Protein AF-A0A9W7C2K3-F1 (afdb_monomer)

Structure (mmCIF, N/CA/C/O backbone):
data_AF-A0A9W7C2K3-F1
#
_entry.id   AF-A0A9W7C2K3-F1
#
loop_
_atom_site.group_PDB
_atom_site.id
_atom_site.type_symbol
_atom_site.label_atom_id
_atom_site.label_alt_id
_atom_site.label_comp_id
_atom_site.label_asym_id
_atom_site.label_entity_id
_atom_site.label_seq_id
_atom_site.pdbx_PDB_ins_code
_atom_site.Cartn_x
_atom_site.Cartn_y
_atom_site.Cartn_z
_atom_site.occupancy
_atom_site.B_iso_or_equiv
_atom_site.auth_seq_id
_atom_site.auth_comp_id
_atom_site.auth_asym_id
_atom_site.auth_atom_id
_atom_site.pdbx_PDB_model_num
ATOM 1 N N . MET A 1 1 ? 5.466 9.213 -15.667 1.00 84.69 1 MET A N 1
ATOM 2 C CA . MET A 1 1 ? 5.615 8.220 -16.757 1.00 84.69 1 MET A CA 1
ATOM 3 C C . MET A 1 1 ? 7.044 8.006 -17.265 1.00 84.69 1 MET A C 1
ATOM 5 O O . MET A 1 1 ? 7.350 6.881 -17.617 1.00 84.69 1 MET A O 1
ATOM 9 N N . ALA A 1 2 ? 7.953 8.994 -17.275 1.00 85.50 2 ALA A N 1
ATOM 10 C CA . ALA A 1 2 ? 9.333 8.808 -17.783 1.00 85.50 2 ALA A CA 1
ATOM 11 C C . ALA A 1 2 ? 10.190 7.745 -17.045 1.00 85.50 2 ALA A C 1
ATOM 13 O O . ALA A 1 2 ? 11.237 7.316 -17.538 1.00 85.50 2 ALA A O 1
ATOM 14 N N . THR A 1 3 ? 9.762 7.344 -15.848 1.00 89.50 3 THR A N 1
ATOM 15 C CA . THR A 1 3 ? 10.410 6.353 -14.979 1.00 89.50 3 THR A CA 1
ATOM 16 C C . THR A 1 3 ? 9.816 4.950 -15.104 1.00 89.50 3 THR A C 1
ATOM 18 O O . THR A 1 3 ? 10.302 4.042 -14.438 1.00 89.50 3 THR A O 1
ATOM 21 N N . MET A 1 4 ? 8.792 4.756 -15.940 1.00 92.38 4 MET A N 1
ATOM 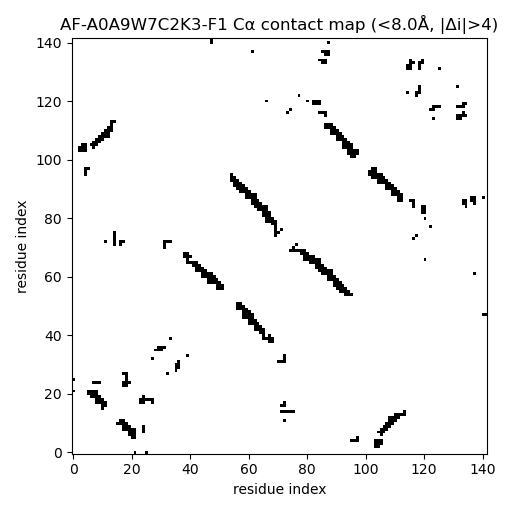22 C CA . MET A 1 4 ? 8.068 3.493 -16.093 1.00 92.38 4 MET A CA 1
ATOM 23 C C . MET A 1 4 ? 8.263 2.886 -17.485 1.00 92.38 4 MET A C 1
ATOM 25 O O . MET A 1 4 ? 8.601 3.593 -18.435 1.00 92.38 4 MET A O 1
ATOM 29 N N . VAL A 1 5 ? 8.072 1.570 -17.594 1.00 94.44 5 VAL A N 1
ATOM 30 C CA . VAL A 1 5 ? 8.033 0.854 -18.882 1.00 94.44 5 VAL A CA 1
ATOM 31 C C . VAL A 1 5 ? 6.805 1.263 -19.709 1.00 94.44 5 VAL A C 1
ATOM 33 O O . VAL A 1 5 ? 5.934 1.979 -19.222 1.00 94.44 5 VAL A O 1
ATOM 36 N N . ALA A 1 6 ? 6.721 0.799 -20.962 1.00 92.19 6 ALA A N 1
ATOM 37 C CA . ALA A 1 6 ? 5.613 1.122 -21.870 1.00 92.19 6 ALA A CA 1
ATOM 38 C C . ALA A 1 6 ? 4.241 0.625 -21.371 1.00 92.19 6 ALA A C 1
ATOM 40 O O . ALA A 1 6 ? 3.243 1.325 -21.535 1.00 92.19 6 ALA A O 1
ATOM 41 N N . HIS A 1 7 ? 4.222 -0.541 -20.721 1.00 93.75 7 HIS A N 1
ATOM 42 C CA . HIS A 1 7 ? 3.027 -1.195 -20.180 1.00 93.75 7 HIS A CA 1
ATOM 43 C C . HIS A 1 7 ? 3.169 -1.410 -18.663 1.00 93.75 7 HIS A C 1
ATOM 45 O O . HIS A 1 7 ? 3.447 -2.533 -1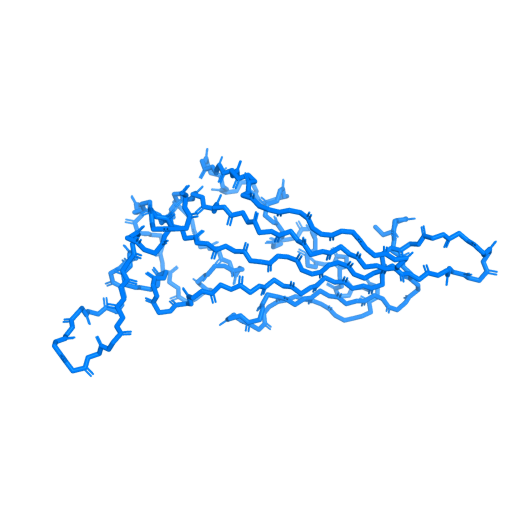8.233 1.00 93.75 7 HIS A O 1
ATOM 51 N N . PRO A 1 8 ? 3.103 -0.343 -17.843 1.00 95.88 8 PRO A N 1
ATOM 52 C CA . PRO A 1 8 ? 3.240 -0.467 -16.402 1.00 95.88 8 PRO A CA 1
ATOM 53 C C . PRO A 1 8 ? 1.901 -0.802 -15.744 1.00 95.88 8 PRO A C 1
ATOM 55 O O . PRO A 1 8 ? 0.840 -0.554 -16.313 1.00 95.88 8 PRO A O 1
ATOM 58 N N . HIS A 1 9 ? 1.933 -1.277 -14.502 1.00 96.25 9 HIS A N 1
ATOM 59 C CA . HIS A 1 9 ? 0.735 -1.307 -13.661 1.00 96.25 9 HIS A CA 1
ATOM 60 C C . HIS A 1 9 ? 1.050 -1.012 -12.199 1.00 96.25 9 HIS A C 1
ATOM 62 O O . HIS A 1 9 ? 2.135 -1.301 -11.699 1.00 96.25 9 HIS A O 1
ATOM 68 N N . VAL A 1 10 ? 0.068 -0.468 -11.493 1.00 95.88 10 VAL A N 1
ATOM 69 C CA . VAL A 1 10 ? 0.122 -0.247 -10.045 1.00 95.88 10 VAL A CA 1
ATOM 70 C C . VAL A 1 10 ? -1.112 -0.862 -9.421 1.00 95.88 10 VAL A C 1
ATOM 72 O O . VAL A 1 10 ? -2.200 -0.749 -9.979 1.00 95.88 10 VAL A O 1
ATOM 75 N N . ASN A 1 11 ? -0.948 -1.516 -8.275 1.00 96.12 11 ASN A N 1
ATOM 76 C CA . ASN A 1 11 ? -2.063 -2.075 -7.527 1.00 96.12 11 ASN A CA 1
ATOM 77 C C . ASN A 1 11 ? -1.875 -1.886 -6.021 1.00 96.12 11 ASN A C 1
ATOM 79 O O . ASN A 1 11 ? -0.946 -2.428 -5.423 1.00 96.12 11 ASN A O 1
ATOM 83 N N . HIS A 1 12 ? -2.811 -1.176 -5.409 1.00 95.81 12 HIS A N 1
ATOM 84 C CA . HIS A 1 12 ? -3.060 -1.225 -3.981 1.00 95.81 12 HIS A CA 1
ATOM 85 C C . HIS A 1 12 ? -3.976 -2.414 -3.708 1.00 95.81 12 HIS A C 1
ATOM 87 O O . HIS A 1 12 ? -5.201 -2.318 -3.799 1.00 95.81 12 HIS A O 1
ATOM 93 N N . VAL A 1 13 ? -3.369 -3.558 -3.407 1.00 97.62 13 VAL A N 1
ATOM 94 C CA . VAL A 1 13 ? -4.057 -4.852 -3.367 1.00 97.62 13 VAL A CA 1
ATOM 95 C C . VAL A 1 13 ? -5.297 -4.848 -2.467 1.00 97.62 13 VAL A C 1
ATOM 97 O O . VAL A 1 13 ? -6.323 -5.375 -2.899 1.00 97.62 13 VAL A O 1
ATOM 100 N N . PRO A 1 14 ? -5.285 -4.238 -1.265 1.00 96.88 14 PRO A N 1
ATOM 101 C CA . PRO A 1 14 ? -6.427 -4.363 -0.363 1.00 96.88 14 PRO A CA 1
ATOM 102 C C . PRO A 1 14 ? -7.665 -3.557 -0.781 1.00 96.88 14 PRO A C 1
ATOM 104 O O . PRO A 1 14 ? -8.769 -3.856 -0.328 1.00 96.88 14 PRO A O 1
ATOM 107 N N . THR A 1 15 ? -7.505 -2.558 -1.651 1.00 94.69 15 THR A N 1
ATOM 108 C CA . THR A 1 15 ? -8.600 -1.724 -2.177 1.00 94.69 15 THR A CA 1
ATOM 109 C C . THR A 1 15 ? -8.835 -1.918 -3.674 1.00 94.69 15 THR A C 1
ATOM 111 O O . THR A 1 15 ? -9.798 -1.369 -4.207 1.00 94.69 15 THR A O 1
ATOM 114 N N . MET A 1 16 ? -8.000 -2.725 -4.343 1.00 93.88 16 MET A N 1
ATOM 115 C CA . MET A 1 16 ? -8.041 -3.006 -5.784 1.00 93.88 16 MET A CA 1
ATOM 116 C C . MET A 1 16 ? -7.939 -1.753 -6.665 1.00 93.88 16 MET A C 1
ATOM 118 O O . MET A 1 16 ? -8.378 -1.763 -7.816 1.00 93.88 16 MET A O 1
ATOM 122 N N . ILE A 1 17 ? -7.373 -0.666 -6.137 1.00 91.44 17 ILE A N 1
ATOM 123 C CA . ILE A 1 17 ? -7.211 0.590 -6.869 1.00 91.44 17 ILE A CA 1
ATOM 124 C C . ILE A 1 17 ? -5.783 0.766 -7.373 1.00 91.44 17 ILE A C 1
ATOM 126 O O . ILE A 1 17 ? -4.799 0.386 -6.735 1.00 91.44 17 ILE A O 1
ATOM 130 N N . GLY A 1 18 ? -5.672 1.372 -8.544 1.00 90.62 18 GLY A N 1
ATOM 131 C CA . GLY A 1 18 ? -4.428 1.501 -9.273 1.00 90.62 18 GLY A CA 1
ATOM 132 C C . GLY A 1 18 ? -4.714 1.811 -10.734 1.00 90.62 18 GLY A C 1
ATOM 133 O O . GLY A 1 18 ? -5.714 2.455 -11.044 1.00 90.62 18 GLY A O 1
ATOM 134 N N . GLY A 1 19 ? -3.856 1.324 -11.621 1.00 93.31 19 GLY A N 1
ATOM 135 C CA . GLY A 1 19 ? -4.013 1.476 -13.064 1.00 93.31 19 GLY A CA 1
ATOM 136 C C . GLY A 1 19 ? -3.205 0.423 -13.809 1.00 93.31 19 GLY A C 1
ATOM 137 O O . GLY A 1 19 ? -2.225 -0.097 -13.270 1.00 93.31 19 GLY A O 1
ATOM 138 N N . SER A 1 20 ? -3.629 0.091 -15.024 1.00 95.06 20 SER A N 1
ATOM 139 C CA . SER A 1 20 ? -2.908 -0.804 -15.935 1.00 95.06 20 SER A CA 1
ATOM 140 C C . SER A 1 20 ? -2.681 -0.102 -17.263 1.00 95.06 20 SER A C 1
ATOM 142 O O . SER A 1 20 ? -3.573 0.565 -17.766 1.00 95.06 20 SER A O 1
ATOM 144 N N . ASP A 1 21 ? -1.493 -0.265 -17.830 1.00 93.38 21 ASP A N 1
ATOM 145 C CA . ASP A 1 21 ? -1.015 0.529 -18.957 1.00 93.38 21 ASP A CA 1
ATOM 146 C C . ASP A 1 21 ? -0.833 2.017 -18.633 1.00 93.38 21 ASP A C 1
ATOM 148 O O . ASP A 1 21 ? -1.157 2.533 -17.560 1.00 93.38 21 ASP A O 1
ATOM 152 N N . LYS A 1 22 ? -0.199 2.713 -19.575 1.00 89.69 22 LYS A N 1
ATOM 153 C CA . LYS A 1 22 ? 0.319 4.061 -19.372 1.00 89.69 22 LYS A CA 1
ATOM 154 C C . LYS A 1 22 ? -0.760 5.061 -18.952 1.00 89.69 22 LYS A C 1
ATOM 156 O O . LYS A 1 22 ? -0.528 5.809 -18.007 1.00 89.69 22 LYS A O 1
ATOM 161 N N . ASP A 1 23 ? -1.897 5.075 -19.641 1.00 91.56 23 ASP A N 1
ATOM 162 C CA . ASP A 1 23 ? -2.925 6.103 -19.454 1.00 91.56 23 ASP A CA 1
ATOM 163 C C . ASP A 1 23 ? -3.643 5.946 -18.103 1.00 91.56 23 ASP A C 1
ATOM 165 O O . ASP A 1 23 ? -3.826 6.932 -17.383 1.00 91.56 23 ASP A O 1
ATOM 169 N N . ASP A 1 24 ? -3.973 4.713 -17.705 1.00 91.81 24 ASP A N 1
ATOM 170 C CA . ASP A 1 24 ? -4.607 4.460 -16.406 1.00 91.81 24 ASP A CA 1
ATOM 171 C C . ASP A 1 24 ? -3.633 4.733 -15.262 1.00 91.81 24 ASP A C 1
ATOM 173 O O . ASP A 1 24 ? -4.014 5.335 -14.259 1.00 91.81 24 ASP A O 1
ATOM 177 N N . VAL A 1 25 ? -2.365 4.325 -15.403 1.00 91.25 25 VAL A N 1
ATOM 178 C CA . VAL A 1 25 ? -1.340 4.620 -14.397 1.00 91.25 25 VAL A CA 1
ATOM 179 C C . VAL A 1 25 ? -1.113 6.129 -14.298 1.00 91.25 25 VAL A C 1
ATOM 181 O O . VAL A 1 25 ? -1.076 6.667 -13.197 1.00 91.25 25 VAL A O 1
ATOM 184 N N . GLU A 1 26 ? -1.029 6.855 -15.409 1.00 89.56 26 GLU A N 1
ATOM 185 C CA . GLU A 1 26 ? -0.883 8.314 -15.387 1.00 89.56 26 GLU A CA 1
ATOM 186 C C . GLU A 1 26 ? -2.066 8.998 -14.685 1.00 89.56 26 GLU A C 1
ATOM 188 O O . GLU A 1 26 ? -1.863 9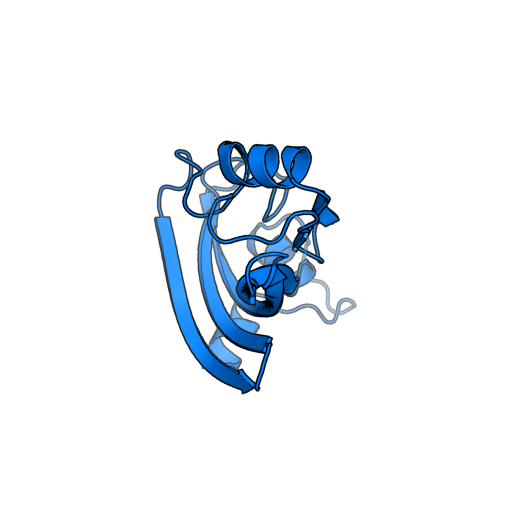.838 -13.803 1.00 89.56 26 GLU A O 1
ATOM 193 N N . SER A 1 27 ? -3.295 8.581 -15.006 1.00 87.50 27 SER A N 1
ATOM 194 C CA . SER A 1 27 ? -4.511 9.056 -14.339 1.00 87.50 27 SER A CA 1
ATOM 195 C C . SER A 1 27 ? -4.505 8.739 -12.841 1.00 87.50 27 SER A C 1
ATOM 197 O O . SER A 1 27 ? -4.837 9.596 -12.014 1.00 87.50 27 SER A O 1
ATOM 199 N N . PHE A 1 28 ? -4.067 7.534 -12.470 1.00 87.12 28 PHE A N 1
ATOM 200 C CA . PHE A 1 28 ? -3.944 7.119 -11.080 1.00 87.12 28 PHE A CA 1
ATOM 201 C C . PHE A 1 28 ? -2.953 8.003 -10.309 1.00 87.12 28 PHE A C 1
ATOM 203 O O . PHE A 1 28 ? -3.283 8.502 -9.229 1.00 87.12 28 PHE A O 1
ATOM 210 N N . TYR A 1 29 ? -1.773 8.277 -10.878 1.00 84.50 29 TYR A N 1
ATOM 211 C CA . TYR A 1 29 ? -0.770 9.141 -10.243 1.00 84.50 29 TYR A CA 1
ATOM 212 C C . TYR A 1 29 ? -1.236 10.586 -10.096 1.00 84.50 29 TYR A C 1
ATOM 214 O O . TYR A 1 29 ? -0.986 11.204 -9.063 1.00 84.50 29 TYR A O 1
ATOM 222 N N . ALA A 1 30 ? -1.942 11.118 -11.092 1.00 83.00 30 ALA A N 1
ATOM 223 C CA . ALA A 1 30 ? -2.433 12.490 -11.051 1.00 83.00 30 ALA A CA 1
ATOM 224 C C . ALA A 1 30 ? -3.508 12.712 -9.974 1.00 83.00 30 ALA A C 1
ATOM 226 O O . ALA A 1 30 ? -3.564 13.791 -9.385 1.00 83.00 30 ALA A O 1
ATOM 227 N N . ASN A 1 31 ? -4.357 11.711 -9.721 1.00 78.19 31 ASN A N 1
ATOM 228 C CA . ASN A 1 31 ? -5.594 11.912 -8.961 1.00 78.19 31 ASN A CA 1
ATOM 229 C C . ASN A 1 31 ? -5.639 11.188 -7.608 1.00 78.19 31 ASN A C 1
ATOM 231 O O . ASN A 1 31 ? -6.299 11.666 -6.685 1.00 78.19 31 ASN A O 1
ATOM 235 N N . HIS A 1 32 ? -4.953 10.052 -7.474 1.00 75.56 32 HIS A N 1
ATOM 236 C CA . HIS A 1 32 ? -5.145 9.135 -6.345 1.00 75.56 32 HIS A CA 1
ATOM 237 C C . HIS A 1 32 ? -3.855 8.800 -5.595 1.00 75.56 32 HIS A C 1
ATOM 239 O O . HIS A 1 32 ? -3.920 8.313 -4.467 1.00 75.56 32 HIS A O 1
ATOM 245 N N . PHE A 1 33 ? -2.686 9.066 -6.178 1.00 73.38 33 PHE A N 1
ATOM 246 C CA . PHE A 1 33 ? -1.416 8.687 -5.573 1.00 73.38 33 PHE A CA 1
ATOM 247 C C . PHE A 1 33 ? -1.075 9.508 -4.331 1.00 73.38 33 PHE A C 1
ATOM 249 O O . PHE A 1 33 ? -1.327 10.713 -4.242 1.00 73.38 33 PHE A O 1
ATOM 256 N N . ILE A 1 34 ? -0.468 8.827 -3.362 1.00 68.25 34 ILE A N 1
ATOM 257 C CA . ILE A 1 34 ? -0.324 9.301 -1.986 1.00 68.25 34 ILE A CA 1
ATOM 258 C C . ILE A 1 34 ? 0.468 10.612 -1.866 1.00 68.25 34 ILE A C 1
ATOM 260 O O . ILE A 1 34 ? 0.172 11.430 -1.004 1.00 68.25 34 ILE A O 1
ATOM 264 N N . TYR A 1 35 ? 1.424 10.864 -2.762 1.00 62.31 35 TYR A N 1
ATOM 265 C CA . TYR A 1 35 ? 2.235 12.090 -2.745 1.00 62.31 35 TYR A CA 1
ATOM 266 C C . TYR A 1 35 ? 1.639 13.241 -3.562 1.00 62.31 35 TYR A C 1
ATOM 268 O O . TYR A 1 35 ? 2.079 14.381 -3.428 1.00 62.31 35 TYR A O 1
ATOM 276 N N . SER A 1 36 ? 0.650 12.955 -4.408 1.00 60.94 36 SER A N 1
ATOM 277 C CA . SER A 1 36 ? 0.020 13.937 -5.296 1.00 60.94 36 SER A CA 1
ATOM 278 C C . SER A 1 36 ? -1.362 14.363 -4.813 1.00 60.94 36 SER A C 1
ATOM 280 O O . SER A 1 36 ? -1.937 15.285 -5.381 1.00 60.94 36 SER A O 1
ATOM 282 N N . ASN A 1 37 ? -1.894 13.735 -3.760 1.00 69.38 37 ASN A N 1
ATOM 283 C CA . ASN A 1 37 ? -3.218 14.046 -3.244 1.00 69.38 37 ASN A CA 1
ATOM 284 C C . ASN A 1 37 ? -3.180 15.299 -2.340 1.00 69.38 37 ASN A C 1
ATOM 286 O O . ASN A 1 37 ? -2.764 15.204 -1.181 1.00 69.38 37 ASN A O 1
ATOM 290 N N . PRO A 1 38 ? -3.674 16.466 -2.805 1.00 66.81 38 PRO A N 1
ATOM 291 C CA . PRO A 1 38 ? -3.607 17.724 -2.053 1.00 66.81 38 PRO A CA 1
ATOM 292 C C . PRO A 1 38 ? -4.474 17.715 -0.788 1.00 66.81 38 PRO A C 1
ATOM 294 O O . PRO A 1 38 ? -4.406 18.642 0.016 1.00 66.81 38 PRO A O 1
ATOM 297 N N . LYS A 1 39 ? -5.325 16.696 -0.622 1.00 75.25 39 LYS A N 1
ATOM 298 C CA . LYS A 1 39 ? -6.201 16.547 0.537 1.00 75.25 39 LYS A CA 1
ATOM 299 C C . LYS A 1 39 ? -5.500 15.881 1.724 1.00 75.25 39 LYS A C 1
ATOM 301 O O . LYS A 1 39 ? -6.038 15.918 2.825 1.00 75.25 39 LYS A O 1
ATOM 306 N N . ILE A 1 40 ? -4.331 15.265 1.520 1.00 78.00 40 ILE A N 1
ATOM 307 C CA . ILE A 1 40 ? -3.555 14.665 2.608 1.00 78.00 40 ILE A CA 1
ATOM 308 C C . ILE A 1 40 ? -2.877 15.784 3.394 1.00 78.00 40 ILE A C 1
ATOM 310 O O . ILE A 1 40 ? -1.948 16.434 2.924 1.00 78.00 40 ILE A O 1
ATOM 314 N N . THR A 1 41 ? -3.351 16.002 4.617 1.00 78.31 41 THR A N 1
ATOM 315 C CA . THR A 1 41 ? -2.822 17.031 5.522 1.00 78.31 41 THR A CA 1
ATOM 316 C C . THR A 1 41 ? -1.654 16.525 6.359 1.00 78.31 41 THR A C 1
ATOM 318 O O . THR A 1 41 ? -0.770 17.302 6.719 1.00 78.31 41 THR A O 1
ATOM 321 N N . LYS A 1 42 ? -1.648 15.227 6.687 1.00 87.19 42 LYS A N 1
ATOM 322 C CA . LYS A 1 42 ? -0.636 14.610 7.541 1.00 87.19 42 LYS A CA 1
ATOM 323 C C . LYS A 1 42 ? -0.421 13.147 7.176 1.00 87.19 42 LYS A C 1
ATOM 325 O O . LYS A 1 42 ? -1.325 12.322 7.309 1.00 87.19 42 LYS A O 1
ATOM 330 N N . ILE A 1 43 ? 0.807 12.848 6.769 1.00 90.69 43 ILE A N 1
ATOM 331 C CA . ILE A 1 43 ? 1.293 11.499 6.498 1.00 90.69 43 ILE A CA 1
ATOM 332 C C . ILE A 1 43 ? 2.730 11.350 7.001 1.00 90.69 43 ILE A C 1
ATOM 334 O O . ILE A 1 43 ? 3.514 12.299 6.971 1.00 90.69 43 ILE A O 1
ATOM 338 N N . THR A 1 44 ? 3.081 10.173 7.502 1.00 93.38 44 THR A N 1
ATOM 339 C CA . THR A 1 44 ? 4.446 9.808 7.883 1.00 93.38 44 THR A CA 1
ATOM 340 C C . THR A 1 44 ? 4.733 8.395 7.405 1.00 93.38 44 THR A C 1
ATOM 342 O O . THR A 1 44 ? 3.869 7.523 7.488 1.00 93.38 44 THR A O 1
ATOM 345 N N . LEU A 1 45 ? 5.945 8.200 6.895 1.00 94.00 45 LEU A N 1
ATOM 346 C CA . LEU A 1 45 ? 6.459 6.921 6.431 1.00 94.00 45 LEU A CA 1
ATOM 347 C C . LEU A 1 45 ? 7.702 6.607 7.249 1.00 94.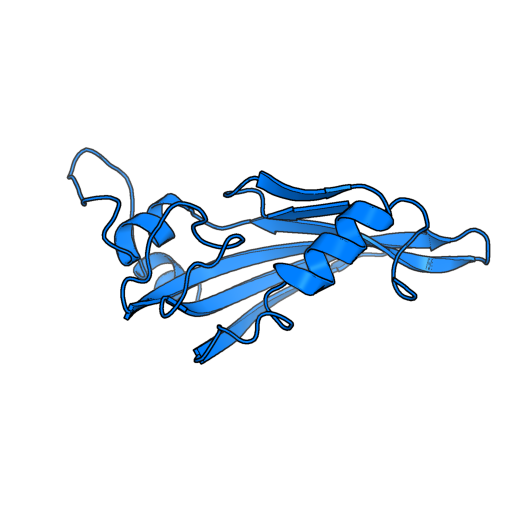00 45 LEU A C 1
ATOM 349 O O . LEU A 1 45 ? 8.624 7.421 7.316 1.00 94.00 45 LEU A O 1
ATOM 353 N N . GLU A 1 46 ? 7.706 5.449 7.886 1.00 96.56 46 GLU A N 1
ATOM 354 C CA . GLU A 1 46 ? 8.815 4.961 8.695 1.00 96.56 46 GLU A CA 1
ATOM 355 C C . GLU A 1 46 ? 9.325 3.660 8.069 1.00 96.56 46 GLU A C 1
ATOM 357 O O . GLU A 1 46 ? 8.650 2.637 8.188 1.00 96.56 46 GLU A O 1
ATOM 362 N N . PRO A 1 47 ? 10.472 3.681 7.367 1.00 97.19 47 PRO A N 1
ATOM 363 C CA . PRO A 1 47 ? 11.049 2.472 6.792 1.00 97.19 47 PRO A CA 1
ATOM 364 C C . PRO A 1 47 ? 11.447 1.485 7.892 1.00 97.19 47 PRO A C 1
ATOM 366 O O . PRO A 1 47 ? 12.123 1.866 8.848 1.00 97.19 47 PRO A O 1
ATOM 369 N N . ILE A 1 48 ? 11.059 0.221 7.735 1.00 98.19 48 ILE A N 1
ATOM 370 C CA . ILE A 1 48 ? 11.378 -0.869 8.666 1.00 98.19 48 ILE A CA 1
ATOM 371 C C . ILE A 1 48 ? 12.413 -1.803 8.052 1.00 98.19 48 ILE A C 1
ATOM 373 O O . ILE A 1 48 ? 13.461 -2.059 8.647 1.00 98.19 48 ILE A O 1
ATOM 377 N N . SER A 1 49 ? 12.149 -2.294 6.841 1.00 97.69 49 SER A N 1
ATOM 378 C CA . SER A 1 49 ? 13.059 -3.197 6.147 1.00 97.69 49 SER A CA 1
ATOM 379 C C . SER A 1 49 ? 13.077 -2.936 4.644 1.00 97.69 49 SER A C 1
ATOM 381 O O . SER A 1 49 ? 12.106 -2.476 4.050 1.00 97.69 49 SER A O 1
ATOM 383 N N . LEU A 1 50 ? 14.226 -3.200 4.021 1.00 97.88 50 LEU A N 1
ATOM 384 C CA . LEU A 1 50 ? 14.422 -3.043 2.585 1.00 97.88 50 LEU A CA 1
ATOM 385 C C . LEU A 1 50 ? 15.186 -4.245 2.047 1.00 97.88 50 LEU A C 1
ATOM 387 O O . LEU A 1 50 ? 16.296 -4.546 2.497 1.00 97.88 50 LEU A O 1
ATOM 391 N N . LYS A 1 51 ? 14.617 -4.910 1.046 1.00 98.00 51 LYS A N 1
ATOM 392 C CA . LYS A 1 51 ? 15.278 -5.968 0.293 1.00 98.00 51 LYS A CA 1
ATOM 393 C C . LYS A 1 51 ? 15.381 -5.563 -1.168 1.00 98.00 51 LYS A C 1
ATOM 395 O O . LYS A 1 51 ? 14.381 -5.278 -1.815 1.00 98.00 51 LYS A O 1
ATOM 400 N N . VAL A 1 52 ? 16.607 -5.582 -1.675 1.00 97.56 52 VAL A N 1
ATOM 401 C CA . VAL A 1 52 ? 16.920 -5.337 -3.083 1.00 97.56 52 VAL A CA 1
ATOM 402 C C . VAL A 1 52 ? 17.402 -6.646 -3.701 1.00 97.56 52 VAL A C 1
ATOM 404 O O . VAL A 1 52 ? 18.218 -7.350 -3.095 1.00 97.56 52 VAL A O 1
ATOM 407 N N . ASP A 1 53 ? 16.878 -6.957 -4.877 1.00 95.50 53 ASP A N 1
ATOM 408 C CA . ASP A 1 53 ? 17.326 -8.010 -5.787 1.00 95.50 53 ASP A CA 1
ATOM 409 C C . ASP A 1 53 ? 17.668 -7.388 -7.157 1.00 95.50 53 ASP A C 1
ATOM 411 O O . ASP A 1 53 ? 17.498 -6.183 -7.348 1.00 95.50 53 ASP A O 1
ATOM 415 N N . ASP A 1 54 ? 18.122 -8.188 -8.122 1.00 95.56 54 ASP A N 1
ATOM 416 C CA . ASP A 1 54 ? 18.600 -7.717 -9.432 1.00 95.56 54 ASP A CA 1
ATOM 417 C C . ASP A 1 54 ? 17.587 -6.835 -10.182 1.00 95.56 54 ASP A C 1
ATOM 419 O O . ASP A 1 54 ? 17.966 -5.920 -10.912 1.00 95.56 54 ASP A O 1
ATOM 423 N N . ASN A 1 55 ? 16.288 -7.107 -10.024 1.00 96.62 55 ASN A N 1
ATOM 424 C CA . ASN A 1 55 ? 15.223 -6.368 -10.703 1.00 96.62 55 ASN A CA 1
ATOM 425 C C . ASN A 1 55 ? 14.001 -6.084 -9.826 1.00 96.62 55 ASN A C 1
ATOM 427 O O . ASN A 1 55 ? 12.928 -5.781 -10.352 1.00 96.62 55 ASN A O 1
ATOM 431 N N . GLN A 1 56 ? 14.121 -6.210 -8.508 1.00 97.25 56 GLN A N 1
ATOM 432 C CA . GLN A 1 56 ? 12.988 -6.017 -7.615 1.00 97.25 56 GLN A CA 1
ATOM 433 C C . GLN A 1 56 ? 13.414 -5.407 -6.284 1.00 97.25 56 GLN A C 1
ATOM 435 O O . GLN A 1 56 ? 14.465 -5.724 -5.732 1.00 97.25 56 GLN A O 1
ATOM 440 N N . LEU A 1 57 ? 12.553 -4.539 -5.773 1.00 97.06 57 LEU A N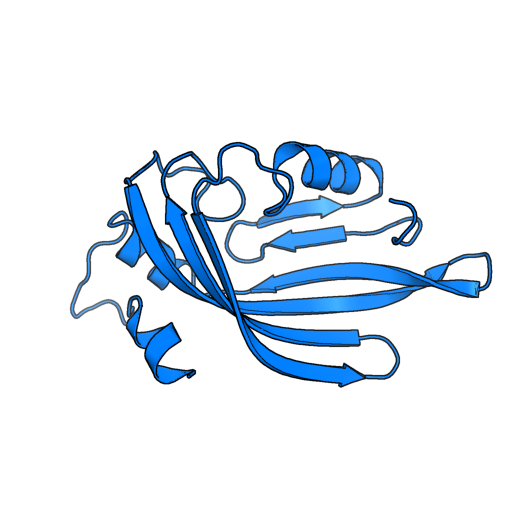 1
ATOM 441 C CA . LEU A 1 57 ? 12.608 -3.961 -4.445 1.00 97.06 57 LEU A CA 1
ATOM 442 C C . LEU A 1 57 ? 11.407 -4.470 -3.651 1.00 97.06 57 LEU A C 1
ATOM 444 O O . LEU A 1 57 ? 10.284 -4.447 -4.154 1.00 97.06 57 LEU A O 1
ATOM 448 N N . ALA A 1 58 ? 11.638 -4.894 -2.417 1.00 98.31 58 ALA A N 1
ATOM 449 C CA . ALA A 1 58 ? 10.599 -5.082 -1.419 1.00 98.31 58 ALA A CA 1
ATOM 450 C C . ALA A 1 58 ? 10.913 -4.170 -0.232 1.00 98.31 58 ALA A C 1
ATOM 452 O O . ALA A 1 58 ? 11.942 -4.345 0.422 1.00 98.31 58 ALA A O 1
ATOM 453 N N . GLU A 1 59 ? 10.054 -3.189 0.016 1.00 98.12 59 GLU A N 1
ATOM 454 C CA . GLU A 1 59 ? 10.169 -2.261 1.138 1.00 98.12 59 GLU A CA 1
ATOM 455 C C . GLU A 1 59 ? 9.019 -2.494 2.114 1.00 98.12 59 GLU A C 1
ATOM 457 O O . GLU A 1 59 ? 7.853 -2.507 1.724 1.00 98.12 59 GLU A O 1
ATOM 462 N N . GLU A 1 60 ? 9.353 -2.677 3.384 1.00 98.38 60 GLU A N 1
ATOM 463 C CA . GLU A 1 60 ? 8.416 -2.692 4.498 1.00 98.38 60 GLU A CA 1
ATOM 464 C C . GLU A 1 60 ? 8.517 -1.360 5.232 1.00 98.38 60 GLU A C 1
ATOM 466 O O . GLU A 1 60 ? 9.607 -0.920 5.609 1.00 98.38 60 GLU A O 1
ATOM 471 N N . LEU A 1 61 ? 7.374 -0.730 5.466 1.00 97.56 61 LEU A N 1
ATOM 472 C CA . LEU A 1 61 ? 7.283 0.546 6.157 1.00 97.56 61 LEU A CA 1
ATOM 473 C C . LEU A 1 61 ? 6.055 0.597 7.062 1.00 97.56 61 LEU A C 1
ATOM 475 O O . LEU A 1 61 ? 5.045 -0.054 6.803 1.00 97.56 61 LEU A O 1
ATOM 479 N N . ILE A 1 62 ? 6.109 1.422 8.103 1.00 98.12 62 ILE A N 1
ATOM 480 C CA . ILE A 1 62 ? 4.908 1.853 8.814 1.00 98.12 62 ILE A CA 1
ATOM 481 C C . ILE A 1 62 ? 4.387 3.124 8.155 1.00 98.12 62 ILE A C 1
ATOM 483 O O . ILE A 1 62 ? 5.110 4.115 8.017 1.00 98.12 62 ILE A O 1
ATOM 487 N N . LEU A 1 63 ? 3.112 3.095 7.776 1.00 96.50 63 LEU A N 1
ATOM 488 C CA . LEU A 1 63 ? 2.394 4.246 7.261 1.00 96.50 63 LEU A CA 1
ATOM 489 C C . LEU A 1 63 ? 1.476 4.803 8.347 1.00 96.50 63 LEU A C 1
ATOM 491 O O . LEU A 1 63 ? 0.632 4.091 8.891 1.00 96.50 63 LEU A O 1
ATOM 495 N N . VAL A 1 64 ? 1.637 6.089 8.650 1.00 96.69 64 VAL A N 1
ATOM 496 C CA . VAL A 1 64 ? 0.754 6.832 9.553 1.00 96.69 64 VAL A CA 1
ATOM 497 C C . VAL A 1 64 ? 0.057 7.916 8.756 1.00 96.69 64 VAL A C 1
ATOM 499 O O . VAL A 1 64 ? 0.721 8.771 8.174 1.00 96.69 64 VAL A O 1
ATOM 502 N N . VAL A 1 65 ? -1.272 7.913 8.735 1.00 95.00 65 VAL A N 1
ATOM 503 C CA . VAL A 1 65 ? -2.059 8.890 7.975 1.00 95.00 65 VAL A CA 1
ATOM 504 C C . VAL A 1 65 ? -3.301 9.316 8.742 1.00 95.00 65 VAL A C 1
ATOM 506 O O . VAL A 1 65 ? -3.991 8.500 9.356 1.00 95.00 65 VAL A O 1
ATOM 509 N N . GLU A 1 66 ? -3.590 10.614 8.705 1.00 95.25 66 GLU A N 1
ATOM 510 C CA . GLU A 1 66 ? -4.820 11.185 9.249 1.00 95.25 66 GLU A CA 1
ATOM 511 C C . GLU A 1 66 ? -5.912 11.211 8.172 1.00 95.25 66 GLU A C 1
ATOM 513 O O . GLU A 1 66 ? -5.741 11.826 7.121 1.00 95.25 66 GLU A O 1
ATOM 518 N N . HIS A 1 67 ? -7.045 10.550 8.422 1.00 94.94 67 HIS A N 1
ATOM 519 C CA . HIS A 1 67 ? -8.138 10.411 7.457 1.00 94.94 67 HIS A CA 1
ATOM 520 C C . HIS A 1 67 ? -9.046 11.654 7.427 1.00 94.94 67 HIS A C 1
ATOM 522 O O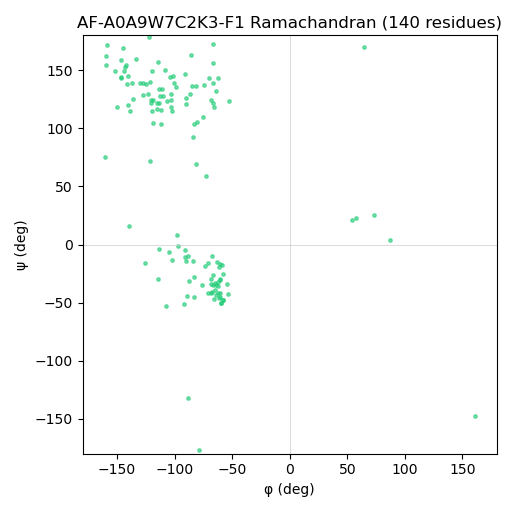 . HIS A 1 67 ? -10.193 11.630 7.887 1.00 94.94 67 HIS A O 1
ATOM 528 N N . THR A 1 68 ? -8.498 12.761 6.920 1.00 93.69 68 THR A N 1
ATOM 529 C CA . THR A 1 68 ? -9.138 14.090 6.838 1.00 93.69 68 THR A CA 1
ATOM 530 C C . THR A 1 68 ? -9.905 14.330 5.538 1.00 93.69 68 THR A C 1
ATOM 532 O O . THR A 1 68 ? -10.687 15.275 5.436 1.00 93.69 68 THR A O 1
ATOM 535 N N . ALA A 1 69 ? -9.738 13.454 4.551 1.00 90.38 69 ALA A N 1
ATOM 536 C CA . ALA A 1 69 ? -10.495 13.444 3.311 1.00 90.38 69 ALA A CA 1
ATOM 537 C C . ALA A 1 69 ? -10.719 12.003 2.836 1.00 90.38 69 ALA A C 1
ATOM 539 O O . ALA A 1 69 ? -10.111 11.075 3.359 1.00 90.38 69 ALA A O 1
ATOM 540 N N . THR A 1 70 ? -11.576 11.820 1.833 1.00 88.50 70 THR A N 1
ATOM 541 C CA . THR A 1 70 ? -11.742 10.521 1.174 1.00 88.50 70 THR A CA 1
ATOM 542 C C . THR A 1 70 ? -10.450 10.156 0.446 1.00 88.50 70 THR A C 1
ATOM 544 O O . THR A 1 70 ? -10.014 10.880 -0.459 1.00 88.50 70 THR A O 1
ATOM 547 N N . PHE A 1 71 ? -9.836 9.046 0.845 1.00 89.44 71 PHE A N 1
ATOM 548 C CA . PHE A 1 71 ? -8.624 8.522 0.225 1.00 89.44 71 PHE A CA 1
ATOM 549 C C . PHE A 1 71 ? -8.947 7.221 -0.494 1.00 89.44 71 PHE A C 1
ATOM 551 O O . PHE A 1 71 ? -9.092 6.177 0.141 1.00 89.44 71 PHE A O 1
ATOM 558 N N . ASP A 1 72 ? -9.033 7.285 -1.821 1.00 88.75 72 ASP A N 1
ATOM 559 C CA . ASP A 1 72 ? -9.457 6.134 -2.623 1.00 88.75 72 ASP A CA 1
ATOM 560 C C . ASP A 1 72 ? -8.496 4.947 -2.496 1.00 88.75 72 ASP A C 1
ATOM 562 O O . ASP A 1 72 ? -8.921 3.7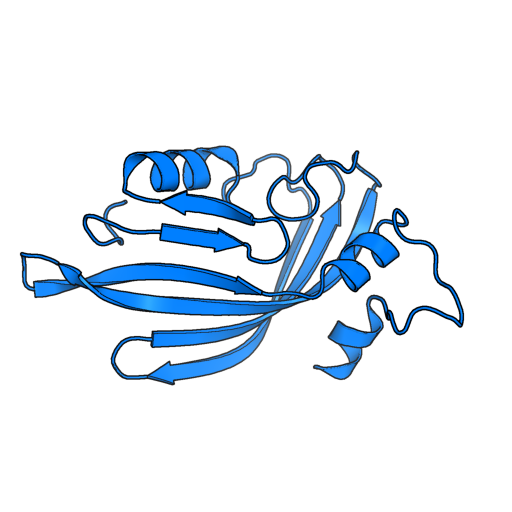97 -2.484 1.00 88.75 72 ASP A O 1
ATOM 566 N N . TRP A 1 73 ? -7.205 5.234 -2.313 1.00 90.19 73 TRP A N 1
ATOM 567 C CA . TRP A 1 73 ? -6.169 4.232 -2.073 1.00 90.19 73 TRP A CA 1
ATOM 568 C C . TRP A 1 73 ? -6.302 3.529 -0.716 1.00 90.19 73 TRP A C 1
ATOM 570 O O . TRP A 1 73 ? -6.023 2.337 -0.641 1.00 90.19 73 TRP A O 1
ATOM 580 N N . LEU A 1 74 ? -6.769 4.221 0.332 1.00 92.88 74 LEU A N 1
ATOM 581 C CA . LEU A 1 74 ? -6.843 3.689 1.700 1.00 92.88 74 LEU A CA 1
ATOM 582 C C . LEU A 1 74 ? -8.199 3.036 1.996 1.00 92.88 74 LEU A C 1
ATOM 584 O O . LEU A 1 74 ? -8.273 1.924 2.514 1.00 92.88 74 LEU A O 1
ATOM 588 N N . ALA A 1 75 ? -9.285 3.756 1.718 1.00 93.81 75 ALA A N 1
ATOM 589 C CA . ALA A 1 75 ? -10.639 3.381 2.106 1.00 93.81 75 ALA A CA 1
ATOM 590 C C . ALA A 1 75 ? -11.674 4.136 1.240 1.00 93.81 75 ALA A C 1
ATOM 592 O O . ALA A 1 75 ? -12.324 5.066 1.721 1.00 93.81 75 ALA A O 1
ATOM 593 N N . PRO A 1 76 ? -11.868 3.744 -0.035 1.00 90.88 76 PRO A N 1
ATOM 594 C CA . PRO A 1 76 ? -12.579 4.552 -1.040 1.00 90.88 76 PRO A CA 1
ATOM 595 C C . PRO A 1 76 ? -14.036 4.870 -0.688 1.00 90.88 76 PRO A C 1
ATOM 597 O O . PRO A 1 76 ? -14.563 5.914 -1.056 1.00 90.88 76 PRO A O 1
ATOM 600 N N . ASN A 1 77 ? -14.689 3.989 0.068 1.00 92.62 77 ASN A N 1
ATOM 601 C CA . ASN A 1 77 ? -16.097 4.136 0.438 1.00 92.62 77 ASN A CA 1
ATOM 602 C C . ASN A 1 77 ? -16.300 4.730 1.840 1.00 92.62 77 ASN A C 1
ATOM 604 O O . ASN A 1 77 ? -17.422 4.745 2.348 1.00 92.62 77 ASN A O 1
ATOM 608 N N . VAL A 1 78 ? -15.230 5.194 2.492 1.00 95.25 78 VAL A N 1
ATOM 609 C CA . VAL A 1 78 ? -15.275 5.693 3.868 1.00 95.25 78 VAL A CA 1
ATOM 610 C C . VAL A 1 78 ? -15.160 7.212 3.857 1.00 95.25 78 VAL A C 1
ATOM 612 O O . VAL A 1 78 ? -14.208 7.783 3.333 1.00 95.25 78 VAL A O 1
ATOM 615 N N . GLN A 1 79 ? -16.150 7.881 4.447 1.00 95.12 79 GLN A N 1
ATOM 616 C CA . GLN A 1 79 ? -16.119 9.334 4.619 1.00 95.12 79 GLN A CA 1
ATOM 617 C C . GLN A 1 79 ? -15.008 9.748 5.598 1.00 95.12 79 GLN A C 1
ATOM 619 O O . GLN A 1 79 ? -14.627 8.940 6.448 1.00 95.12 79 GLN A O 1
ATOM 624 N N . PRO A 1 80 ? -14.506 10.994 5.527 1.00 95.12 80 PRO A N 1
ATOM 625 C CA . PRO A 1 80 ? -13.448 11.468 6.414 1.00 95.12 80 PRO A CA 1
ATOM 626 C C . PRO A 1 80 ? -13.818 11.242 7.879 1.00 95.12 80 PRO A C 1
ATOM 628 O O . PRO A 1 80 ? -14.865 11.694 8.346 1.00 95.12 80 PRO A O 1
ATOM 631 N N . THR A 1 81 ? -12.967 10.524 8.606 1.00 96.56 81 THR A N 1
ATOM 632 C CA . THR A 1 81 ? -13.224 10.162 10.009 1.00 96.56 81 THR A CA 1
ATOM 633 C C . THR A 1 81 ? -12.438 11.034 10.980 1.00 96.56 81 THR A C 1
ATOM 635 O O . THR A 1 81 ? -12.718 11.004 12.177 1.00 96.56 81 THR A O 1
ATOM 638 N N . ASN A 1 82 ? -11.450 11.792 10.484 1.00 95.31 82 ASN A N 1
ATOM 639 C CA . ASN A 1 82 ? -10.457 12.534 11.269 1.00 95.31 82 ASN A CA 1
ATOM 640 C C . ASN A 1 82 ? -9.702 11.656 12.282 1.00 95.31 82 ASN A C 1
ATOM 642 O O . ASN A 1 82 ? -9.154 12.144 13.268 1.00 95.31 82 ASN A O 1
ATOM 646 N N . LYS A 1 83 ? -9.684 10.339 12.056 1.00 96.75 83 LYS A N 1
ATOM 647 C CA . LYS A 1 83 ? -8.889 9.401 12.843 1.00 96.75 83 LYS A CA 1
ATOM 648 C C . LYS A 1 83 ? -7.530 9.223 12.192 1.00 96.75 83 LYS A C 1
ATOM 650 O O . LYS A 1 83 ? -7.402 9.250 10.969 1.00 96.75 83 LYS A O 1
ATOM 655 N N . THR A 1 84 ? -6.519 9.022 13.023 1.00 97.00 84 THR A N 1
ATOM 656 C CA . THR A 1 84 ? -5.203 8.595 12.555 1.00 97.00 84 THR A CA 1
ATOM 657 C C . THR A 1 84 ? -5.187 7.079 12.458 1.00 97.00 84 THR A C 1
ATOM 659 O O . THR A 1 84 ? -5.559 6.398 13.411 1.00 97.00 84 THR A O 1
ATOM 662 N N . THR A 1 85 ? -4.758 6.578 11.307 1.00 97.75 85 THR A N 1
ATOM 663 C CA . THR A 1 85 ? -4.432 5.166 11.109 1.00 97.75 85 THR A CA 1
ATOM 664 C C . THR A 1 85 ? -2.923 4.997 11.101 1.00 97.75 85 THR A C 1
ATOM 666 O O . THR A 1 85 ? -2.202 5.876 10.632 1.00 97.75 85 THR A O 1
ATOM 669 N N . GLU A 1 86 ? -2.461 3.886 11.651 1.00 97.94 86 GLU A N 1
ATOM 670 C CA . GLU A 1 86 ? -1.066 3.487 11.752 1.00 97.94 86 GLU A CA 1
ATOM 671 C C . GLU A 1 86 ? -0.998 1.988 11.441 1.00 97.94 86 GLU A C 1
ATOM 673 O O . GLU A 1 86 ? -1.584 1.175 12.161 1.00 97.94 86 GLU A O 1
ATOM 678 N N . PHE A 1 87 ? -0.341 1.610 10.344 1.00 98.25 87 PHE A N 1
ATOM 679 C CA . PHE A 1 87 ? -0.332 0.221 9.881 1.00 98.25 87 PHE A CA 1
ATOM 680 C C . PHE A 1 87 ? 0.942 -0.130 9.095 1.00 98.25 87 PHE A C 1
ATOM 682 O O . PHE A 1 87 ? 1.513 0.747 8.440 1.00 98.25 87 PHE A O 1
ATOM 689 N N . PRO A 1 88 ? 1.402 -1.397 9.145 1.00 98.25 88 PRO A N 1
ATOM 690 C CA . PRO A 1 88 ? 2.453 -1.884 8.259 1.00 98.25 88 PRO A CA 1
ATOM 691 C C . PRO A 1 88 ? 1.977 -1.927 6.806 1.00 98.25 88 PRO A C 1
ATOM 693 O O . PRO A 1 88 ? 0.863 -2.370 6.520 1.00 98.25 88 PRO A O 1
ATOM 696 N N . LEU A 1 89 ? 2.851 -1.522 5.893 1.00 97.94 89 LEU A N 1
ATOM 697 C CA . LEU A 1 89 ? 2.673 -1.605 4.453 1.00 97.94 89 LEU A CA 1
ATOM 698 C C . LEU A 1 89 ? 3.916 -2.246 3.830 1.00 97.94 89 LEU A C 1
ATOM 700 O O . LEU A 1 89 ? 5.042 -1.924 4.202 1.00 97.94 89 LEU A O 1
ATOM 704 N N . VAL A 1 90 ? 3.705 -3.123 2.849 1.00 98.31 90 VAL A N 1
ATOM 705 C CA . VAL A 1 90 ? 4.771 -3.672 2.004 1.00 98.31 90 VAL A CA 1
ATOM 706 C C . VAL A 1 90 ? 4.583 -3.175 0.579 1.00 98.31 90 VAL A C 1
ATOM 708 O O . VAL A 1 90 ? 3.542 -3.425 -0.030 1.00 98.31 90 VAL A O 1
ATOM 711 N N . ALA A 1 91 ? 5.594 -2.500 0.041 1.00 97.75 91 ALA A N 1
ATOM 712 C CA . ALA A 1 91 ? 5.671 -2.090 -1.354 1.00 97.75 91 ALA A CA 1
ATOM 713 C C . ALA A 1 91 ? 6.632 -3.014 -2.115 1.00 97.75 91 ALA A C 1
ATOM 715 O O . ALA A 1 91 ? 7.824 -3.085 -1.816 1.00 97.75 91 ALA A O 1
ATOM 716 N N . LEU A 1 92 ? 6.115 -3.720 -3.118 1.00 98.19 92 LEU A N 1
ATOM 717 C CA . LEU A 1 92 ? 6.905 -4.495 -4.069 1.00 98.19 92 LEU A CA 1
ATOM 718 C C . LEU A 1 92 ? 7.014 -3.715 -5.374 1.00 98.19 92 LEU A C 1
ATOM 720 O O . LEU A 1 92 ? 6.014 -3.531 -6.065 1.00 98.19 92 LEU A O 1
ATOM 724 N N . VAL A 1 93 ? 8.224 -3.297 -5.731 1.00 98.00 93 VAL A N 1
ATOM 725 C CA . VAL A 1 93 ? 8.496 -2.550 -6.963 1.00 98.00 93 VAL A CA 1
ATOM 726 C C . VAL A 1 93 ? 9.375 -3.398 -7.864 1.00 98.00 93 VAL A C 1
ATOM 728 O O . VAL A 1 93 ? 10.508 -3.718 -7.511 1.00 98.00 93 VAL A O 1
ATOM 731 N N . LYS A 1 94 ? 8.870 -3.779 -9.037 1.00 97.81 94 LYS A N 1
ATOM 732 C CA . LYS A 1 94 ? 9.646 -4.529 -10.029 1.00 97.81 94 LYS A CA 1
ATOM 733 C C . LYS A 1 94 ? 10.145 -3.603 -11.122 1.00 97.81 94 LYS A C 1
ATOM 735 O O . LYS A 1 94 ? 9.379 -2.803 -11.654 1.00 97.81 94 LYS A O 1
ATOM 740 N N . PHE A 1 95 ? 11.383 -3.803 -11.544 1.00 97.50 95 PHE A N 1
ATOM 741 C CA . PHE A 1 95 ? 12.025 -3.097 -12.639 1.00 97.50 95 PHE A CA 1
ATOM 742 C C . PHE A 1 95 ? 12.188 -4.004 -13.862 1.00 97.50 95 PHE A C 1
ATOM 744 O O . PHE A 1 95 ? 12.337 -5.222 -13.746 1.00 97.50 95 PHE A O 1
ATOM 751 N N . ALA A 1 96 ? 12.171 -3.406 -15.047 1.00 96.19 96 ALA A N 1
ATOM 752 C CA . ALA A 1 96 ? 12.515 -4.062 -16.302 1.00 96.19 96 ALA A CA 1
ATOM 753 C C . ALA A 1 96 ? 13.177 -3.056 -17.247 1.00 96.19 96 ALA A C 1
ATOM 755 O O . ALA A 1 96 ? 13.016 -1.844 -17.088 1.00 96.19 96 ALA A O 1
ATOM 756 N N . THR A 1 97 ? 13.926 -3.555 -18.224 1.00 94.75 97 THR A N 1
ATOM 757 C CA . THR A 1 97 ? 14.490 -2.715 -19.281 1.00 94.75 97 THR A CA 1
ATOM 758 C C . THR A 1 97 ? 13.404 -2.306 -20.273 1.00 94.75 97 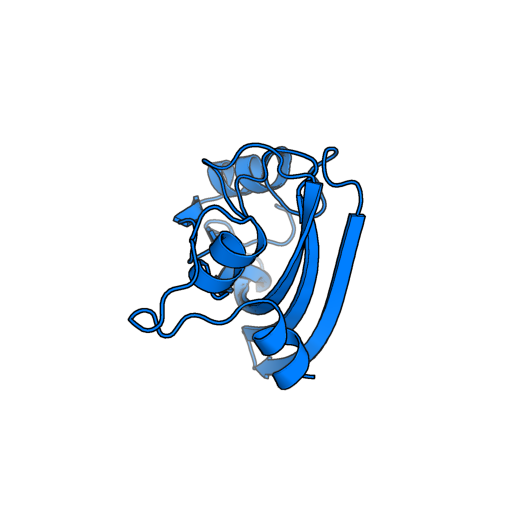THR A C 1
ATOM 760 O O . THR A 1 97 ? 12.582 -3.139 -20.659 1.00 94.75 97 THR A O 1
ATOM 763 N N . ASN A 1 98 ? 13.400 -1.046 -20.703 1.00 90.88 98 ASN A N 1
ATOM 764 C CA . ASN A 1 98 ? 12.608 -0.610 -21.855 1.00 90.88 98 ASN A CA 1
ATOM 765 C C . ASN A 1 98 ? 13.295 -0.998 -23.185 1.00 90.88 98 ASN A C 1
ATOM 767 O O . ASN A 1 98 ? 14.370 -1.603 -23.188 1.00 90.88 98 ASN A O 1
ATOM 771 N N . ASP A 1 99 ? 12.699 -0.602 -24.314 1.00 88.31 99 ASP A N 1
ATOM 772 C CA . ASP A 1 99 ? 13.240 -0.857 -25.662 1.00 88.31 99 ASP A CA 1
ATOM 773 C C . ASP A 1 99 ? 14.617 -0.204 -25.909 1.00 88.31 99 ASP A C 1
ATOM 775 O O . ASP A 1 99 ? 15.353 -0.617 -26.803 1.00 88.31 99 ASP A O 1
ATOM 779 N N . GLU A 1 100 ? 14.983 0.799 -25.107 1.00 91.19 100 GLU A N 1
ATOM 780 C CA . GLU A 1 100 ? 16.265 1.512 -25.171 1.00 91.19 100 GLU A CA 1
ATOM 781 C C . GLU A 1 100 ? 17.337 0.877 -24.262 1.00 91.19 100 GLU A C 1
ATOM 783 O O . GLU A 1 100 ? 18.499 1.277 -24.303 1.00 91.19 100 GLU A O 1
ATOM 788 N N . GLY A 1 101 ? 16.973 -0.141 -23.470 1.00 92.00 101 GLY A N 1
ATOM 789 C CA . GLY A 1 101 ? 17.863 -0.832 -22.534 1.00 92.00 101 GLY A CA 1
ATOM 790 C C . GLY A 1 101 ? 17.959 -0.196 -21.141 1.00 92.00 101 GLY A C 1
ATOM 791 O O . GLY A 1 101 ? 18.705 -0.697 -20.299 1.00 92.00 101 GLY A O 1
ATOM 792 N N . ASP A 1 102 ? 17.194 0.861 -20.865 1.00 93.94 102 ASP A N 1
ATOM 793 C CA . ASP A 1 102 ? 17.168 1.534 -19.566 1.00 93.94 102 ASP A CA 1
ATOM 794 C C . ASP A 1 102 ? 16.278 0.794 -18.568 1.00 93.94 102 ASP A C 1
ATOM 796 O O . ASP A 1 102 ? 15.136 0.445 -18.874 1.00 93.94 102 ASP A O 1
ATOM 800 N N . TRP A 1 103 ? 16.746 0.647 -17.327 1.00 95.06 103 TRP A N 1
ATOM 801 C CA . TRP A 1 103 ? 15.923 0.144 -16.227 1.00 95.06 103 TRP A CA 1
ATOM 802 C C . TRP A 1 103 ? 14.825 1.143 -15.849 1.00 95.06 103 TRP A C 1
ATOM 804 O O . TRP A 1 103 ? 15.090 2.300 -15.513 1.00 95.06 103 TRP A O 1
ATOM 814 N N . LYS A 1 104 ? 13.579 0.673 -15.871 1.00 96.00 104 LYS A N 1
ATOM 815 C CA . LYS A 1 104 ? 12.371 1.429 -15.527 1.00 96.00 104 LYS A CA 1
ATOM 816 C C . LYS A 1 104 ? 11.478 0.607 -14.606 1.00 96.00 104 LYS A C 1
ATOM 818 O O . LYS A 1 104 ? 11.571 -0.619 -14.569 1.00 96.00 104 LYS A O 1
ATOM 823 N N . VAL A 1 105 ? 10.583 1.273 -13.882 1.00 96.38 105 VAL A N 1
ATOM 824 C CA . VAL A 1 105 ? 9.554 0.611 -13.073 1.00 96.38 105 VAL A CA 1
ATOM 825 C C . VAL A 1 105 ? 8.573 -0.100 -14.005 1.00 96.38 105 VAL A C 1
ATOM 827 O O . VAL A 1 105 ? 7.967 0.512 -14.883 1.00 96.38 105 VAL A O 1
ATOM 830 N N . SER A 1 106 ? 8.442 -1.408 -13.817 1.00 96.62 106 SER A N 1
ATOM 831 C CA . SER A 1 106 ? 7.454 -2.239 -14.502 1.00 96.62 106 SER A CA 1
ATOM 832 C C . SER A 1 106 ? 6.147 -2.300 -13.730 1.00 96.62 106 SER A C 1
ATOM 834 O O . SER A 1 106 ? 5.086 -2.151 -14.326 1.00 96.62 106 SER A O 1
ATOM 836 N N . HIS A 1 107 ? 6.211 -2.477 -12.410 1.00 96.56 107 HIS A N 1
ATOM 837 C CA . HIS A 1 107 ? 5.017 -2.443 -11.588 1.00 96.56 107 HIS A CA 1
ATOM 838 C C . HIS A 1 107 ? 5.280 -2.180 -10.120 1.00 96.56 107 HIS A C 1
ATOM 840 O O . HIS A 1 107 ? 6.382 -2.414 -9.620 1.00 96.56 107 HIS A O 1
ATOM 846 N N . GLU A 1 108 ? 4.207 -1.779 -9.445 1.00 96.94 108 GLU A N 1
ATOM 847 C CA . GLU A 1 108 ? 4.142 -1.594 -8.003 1.00 96.94 108 GLU A CA 1
ATOM 848 C C . GLU A 1 108 ? 2.954 -2.378 -7.434 1.00 96.94 108 GLU A C 1
ATOM 850 O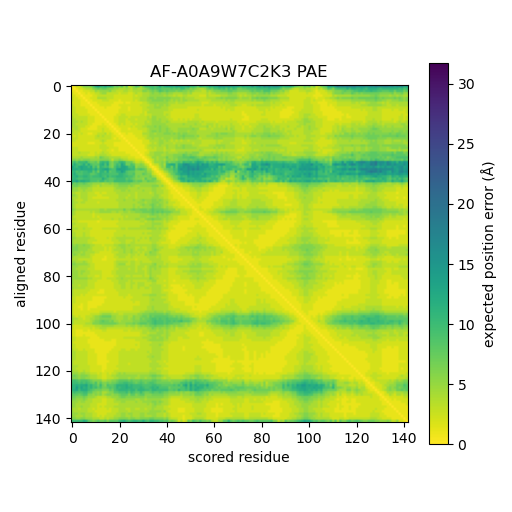 O . GLU A 1 108 ? 1.821 -2.251 -7.907 1.00 96.94 108 GLU A O 1
ATOM 855 N N . HIS A 1 109 ? 3.200 -3.190 -6.409 1.00 97.81 109 HIS A N 1
ATOM 856 C CA . HIS A 1 109 ? 2.155 -3.832 -5.614 1.00 97.81 109 HIS A CA 1
ATOM 857 C C . HIS A 1 109 ? 2.295 -3.410 -4.161 1.00 97.81 109 HIS A C 1
ATOM 859 O O . HIS A 1 109 ? 3.336 -3.641 -3.549 1.00 97.81 109 HIS A O 1
ATOM 865 N N . LEU A 1 110 ? 1.241 -2.819 -3.610 1.00 97.62 110 LEU A N 1
ATOM 866 C CA . LEU A 1 110 ? 1.200 -2.373 -2.227 1.00 97.62 110 LEU A CA 1
ATOM 867 C C . LEU A 1 110 ? 0.235 -3.255 -1.440 1.00 97.62 110 LEU A C 1
ATOM 869 O O . LEU A 1 110 ? -0.920 -3.429 -1.834 1.00 97.62 110 LEU A O 1
ATOM 873 N N . TYR A 1 111 ? 0.718 -3.797 -0.328 1.00 98.31 111 TYR A N 1
ATOM 874 C CA . TYR A 1 111 ? -0.016 -4.691 0.561 1.00 98.31 111 TYR A CA 1
ATOM 875 C C . TYR A 1 111 ? -0.083 -4.098 1.962 1.00 98.31 111 TYR A C 1
ATOM 877 O O . TYR A 1 111 ? 0.905 -3.568 2.460 1.00 98.31 111 TYR A O 1
ATOM 885 N N . TRP A 1 112 ? -1.233 -4.237 2.609 1.00 98.31 112 TRP A N 1
ATOM 886 C CA . TRP A 1 112 ? -1.425 -3.973 4.032 1.00 98.31 112 TRP A CA 1
ATOM 887 C C . TRP A 1 112 ? -2.663 -4.726 4.527 1.00 98.31 112 TRP A C 1
ATOM 889 O O . TRP A 1 112 ? -3.425 -5.289 3.735 1.00 98.31 112 TRP A O 1
ATOM 899 N N . ASP A 1 113 ? -2.879 -4.724 5.839 1.00 97.88 113 ASP A N 1
ATOM 900 C CA . ASP A 1 113 ? -4.086 -5.278 6.445 1.00 97.88 113 ASP A CA 1
ATOM 901 C C . ASP A 1 113 ? -5.238 -4.259 6.405 1.00 97.88 113 ASP A C 1
ATOM 903 O O . ASP A 1 113 ? -5.299 -3.307 7.191 1.00 97.88 113 ASP A O 1
ATOM 907 N N . GLN A 1 114 ? -6.185 -4.468 5.489 1.00 97.75 114 GLN A N 1
ATOM 908 C CA . GLN A 1 114 ? -7.354 -3.598 5.367 1.00 97.75 114 GLN A CA 1
ATOM 909 C C . GLN A 1 114 ? -8.314 -3.708 6.551 1.00 97.75 114 GLN A C 1
ATOM 911 O O . GLN A 1 114 ? -8.989 -2.730 6.870 1.00 97.75 114 GLN A O 1
ATOM 916 N N . ALA A 1 115 ? -8.395 -4.860 7.216 1.00 97.19 115 ALA A N 1
ATOM 917 C CA . ALA A 1 115 ? -9.258 -5.014 8.380 1.00 97.19 115 ALA A CA 1
ATOM 918 C C . ALA A 1 115 ? -8.737 -4.159 9.542 1.00 97.19 115 ALA A C 1
ATOM 920 O O . ALA A 1 115 ? -9.526 -3.450 10.171 1.00 97.19 115 ALA A O 1
ATOM 921 N N . SER A 1 116 ? -7.415 -4.129 9.748 1.00 97.81 116 SER A N 1
ATOM 922 C CA . SER A 1 116 ? -6.769 -3.220 10.706 1.00 97.81 116 SER A CA 1
ATOM 923 C C . SER A 1 116 ? -7.077 -1.753 10.392 1.00 97.81 116 SER A C 1
ATOM 925 O O . SER A 1 116 ? -7.518 -1.008 11.271 1.00 97.81 116 SER A O 1
ATOM 927 N N . VAL A 1 117 ? -6.934 -1.334 9.129 1.00 98.00 117 VAL A N 1
ATOM 928 C CA . VAL A 1 117 ? -7.256 0.039 8.698 1.00 98.00 117 VAL A CA 1
ATOM 929 C C . VAL A 1 117 ? -8.725 0.376 8.971 1.00 98.00 117 VAL A C 1
ATOM 931 O O . VAL A 1 117 ? -9.023 1.390 9.605 1.00 98.00 117 VAL A O 1
ATOM 934 N N . LEU A 1 118 ? -9.661 -0.475 8.546 1.00 97.69 118 LEU A N 1
ATOM 935 C CA . LEU A 1 118 ? -11.097 -0.247 8.731 1.00 97.69 118 LEU A CA 1
ATOM 936 C C . LEU A 1 118 ? -11.507 -0.244 10.211 1.00 97.69 118 LEU A C 1
ATOM 938 O O . LEU A 1 118 ? -12.402 0.519 10.586 1.00 97.69 118 LEU A O 1
ATOM 942 N N . LEU A 1 119 ? -10.847 -1.043 11.054 1.00 97.75 119 LEU A N 1
ATOM 943 C CA . LEU A 1 119 ? -11.037 -1.032 12.505 1.00 97.75 119 LEU A CA 1
ATOM 944 C C . LEU A 1 119 ? -10.576 0.297 13.112 1.00 97.75 119 LEU A C 1
ATOM 946 O O . LEU A 1 119 ? -11.319 0.929 13.862 1.00 97.75 119 LEU A O 1
ATOM 950 N N . GLN A 1 120 ? -9.391 0.778 12.733 1.00 98.06 120 GLN A N 1
ATOM 951 C CA . GLN A 1 120 ? -8.860 2.063 13.200 1.00 98.06 120 GLN A CA 1
ATOM 952 C C . GLN A 1 120 ? -9.722 3.250 12.739 1.00 98.06 120 GLN A C 1
ATOM 954 O O . GLN A 1 120 ? -9.944 4.198 13.496 1.00 98.06 120 GLN A O 1
ATOM 959 N N . LEU A 1 121 ? -10.299 3.179 11.536 1.00 97.69 121 LEU A N 1
ATOM 960 C CA . LEU A 1 121 ? -11.279 4.156 11.052 1.00 97.69 121 LEU A CA 1
ATOM 961 C C . LEU A 1 121 ? -12.634 4.047 11.782 1.00 97.69 121 LEU A C 1
ATOM 963 O O . LEU A 1 121 ? -13.409 5.006 11.804 1.00 97.69 121 LEU A O 1
ATOM 967 N N . GLY A 1 122 ? -12.899 2.943 12.483 1.00 96.25 122 GLY A N 1
ATOM 968 C CA . GLY A 1 122 ? -14.161 2.642 13.169 1.00 96.25 122 GLY A CA 1
ATOM 969 C C . GLY A 1 122 ? -15.303 2.277 12.228 1.00 96.25 122 GLY A C 1
ATOM 970 O O . GLY A 1 122 ? -16.460 2.506 12.567 1.00 96.25 122 GLY A O 1
ATOM 971 N N . VAL A 1 123 ? -14.971 1.764 11.044 1.00 95.69 123 VAL A N 1
ATOM 972 C CA . VAL A 1 123 ? -15.925 1.156 10.108 1.00 95.69 123 VAL A CA 1
ATOM 973 C C . VAL A 1 123 ? -16.162 -0.297 10.498 1.00 95.69 123 VAL A C 1
ATOM 975 O O . VAL A 1 123 ? -17.302 -0.750 10.556 1.00 95.69 123 VAL A O 1
ATOM 978 N N . LEU A 1 124 ? -15.078 -1.014 10.802 1.00 95.44 124 LEU A N 1
ATOM 979 C CA . LEU A 1 124 ? -15.146 -2.329 11.419 1.00 95.44 124 LEU A CA 1
ATOM 980 C C . LEU A 1 124 ? -15.255 -2.153 12.938 1.00 95.44 124 LEU A C 1
ATOM 982 O O . LEU A 1 124 ? -14.561 -1.321 13.521 1.00 95.44 124 LEU A O 1
ATOM 986 N N . THR A 1 125 ? -16.135 -2.925 13.576 1.00 92.69 125 THR A N 1
ATOM 987 C CA . THR A 1 125 ? -16.229 -2.991 15.041 1.00 92.69 125 THR A CA 1
ATOM 988 C C . THR A 1 125 ? -15.486 -4.226 15.516 1.00 92.69 125 THR A C 1
ATOM 990 O O . THR A 1 125 ? -15.635 -5.298 14.930 1.00 92.69 125 THR A O 1
ATOM 993 N N . TRP A 1 126 ? -14.686 -4.070 16.567 1.00 90.75 126 TRP A N 1
ATOM 994 C CA . TRP A 1 126 ? -13.996 -5.194 17.182 1.00 90.75 126 TRP A CA 1
ATOM 995 C C . TRP A 1 126 ? -14.996 -6.214 17.746 1.00 90.75 126 TRP A C 1
ATOM 997 O O . TRP A 1 126 ? -16.047 -5.843 18.273 1.00 90.75 126 TRP A O 1
ATOM 1007 N N . SER A 1 127 ? -14.649 -7.492 17.638 1.00 89.94 127 SER A N 1
ATOM 1008 C CA . SER A 1 127 ? -15.411 -8.625 18.154 1.00 89.94 127 SER A CA 1
ATOM 1009 C C . SER A 1 127 ? -14.431 -9.712 18.585 1.00 89.94 127 SER A C 1
ATOM 1011 O O . SER A 1 127 ? -13.447 -9.932 17.884 1.00 89.94 127 SER A O 1
ATOM 1013 N N . ASP A 1 128 ? -14.738 -10.433 19.667 1.00 86.25 128 ASP A N 1
ATOM 1014 C CA . ASP A 1 128 ? -14.006 -11.644 20.077 1.00 86.25 128 ASP A CA 1
ATOM 1015 C C . ASP A 1 128 ? -14.013 -12.742 18.992 1.00 86.25 128 ASP A C 1
ATOM 1017 O O . ASP A 1 128 ? -13.213 -13.671 19.034 1.00 86.25 128 ASP A O 1
ATOM 1021 N N . GLU A 1 129 ? -14.922 -12.650 18.018 1.00 90.81 129 GLU A N 1
ATOM 1022 C CA . GLU A 1 129 ? -15.040 -13.593 16.901 1.00 90.81 129 GLU A CA 1
ATOM 1023 C C . GLU A 1 129 ? -14.170 -13.215 15.691 1.00 90.81 129 GLU A C 1
ATOM 1025 O O . GLU A 1 129 ? -14.066 -13.993 14.742 1.00 90.81 129 GLU A O 1
ATOM 1030 N N . LEU A 1 130 ? -13.583 -12.013 15.684 1.00 88.94 130 LEU A N 1
ATOM 1031 C CA . LEU A 1 130 ? -12.755 -11.518 14.589 1.00 88.94 130 LEU A CA 1
ATOM 1032 C C . LEU A 1 130 ? -11.301 -11.419 15.052 1.00 88.94 130 LEU A C 1
ATOM 1034 O O . LEU A 1 130 ? -10.971 -10.575 15.883 1.00 88.94 130 LEU A O 1
ATOM 1038 N N . ASP A 1 131 ? -10.421 -12.216 14.442 1.00 90.31 131 ASP A N 1
ATOM 1039 C CA . ASP A 1 131 ? -8.963 -12.150 14.629 1.00 90.31 131 ASP A CA 1
ATOM 1040 C C . ASP A 1 131 ? -8.370 -10.902 13.941 1.00 90.31 131 ASP A C 1
ATOM 1042 O O . ASP A 1 131 ? -7.542 -10.987 13.034 1.00 90.31 131 ASP A O 1
ATOM 1046 N N . VAL A 1 132 ? -8.841 -9.718 14.341 1.00 94.06 132 VAL A N 1
ATOM 1047 C CA . VAL A 1 132 ? -8.444 -8.423 13.786 1.00 94.06 132 VAL A CA 1
ATOM 1048 C C . VAL A 1 132 ? -7.903 -7.533 14.894 1.00 94.06 132 VAL A C 1
ATOM 1050 O O . VAL A 1 132 ? -8.536 -7.302 15.924 1.00 94.06 132 VAL A O 1
ATOM 1053 N N . THR A 1 133 ? -6.731 -6.982 14.625 1.00 95.81 133 THR A N 1
ATOM 1054 C CA . THR A 1 133 ? -5.998 -6.065 15.496 1.00 95.81 133 THR A CA 1
ATOM 1055 C C . THR A 1 133 ? -5.803 -4.727 14.788 1.00 95.81 133 THR A C 1
ATOM 1057 O O . THR A 1 133 ? -5.689 -4.693 13.567 1.00 95.81 133 THR A O 1
ATOM 1060 N N . GLY A 1 134 ? -5.756 -3.626 15.533 1.00 96.69 134 GLY A N 1
ATOM 1061 C CA . GLY A 1 134 ? -5.531 -2.279 15.012 1.00 96.69 134 GLY A CA 1
ATOM 1062 C C . GLY A 1 134 ? -4.048 -1.899 14.911 1.00 96.69 134 GLY A C 1
ATOM 1063 O O . GLY A 1 134 ? -3.210 -2.649 14.403 1.00 96.69 134 GLY A O 1
ATOM 1064 N N . ALA A 1 135 ? -3.720 -0.704 15.411 1.00 97.56 135 ALA A N 1
ATOM 1065 C CA . ALA A 1 135 ? -2.383 -0.104 15.333 1.00 97.56 135 ALA A CA 1
ATOM 1066 C C . ALA A 1 135 ? -1.290 -0.896 16.078 1.00 97.56 135 ALA A C 1
ATOM 1068 O O . ALA A 1 135 ? -0.095 -0.675 15.881 1.00 97.56 135 ALA A O 1
ATOM 1069 N N . GLU A 1 136 ? -1.667 -1.834 16.944 1.00 97.44 136 GLU A N 1
ATOM 1070 C CA . GLU A 1 136 ? -0.749 -2.770 17.583 1.00 97.44 136 GLU A CA 1
ATOM 1071 C C . GLU A 1 136 ? 0.050 -3.609 16.576 1.00 97.44 136 GLU A C 1
ATOM 1073 O O . GLU A 1 136 ? 1.181 -3.973 16.893 1.00 97.44 136 GLU A O 1
ATOM 1078 N N . GLN A 1 137 ? -0.458 -3.833 15.355 1.00 97.62 137 GLN A N 1
ATOM 1079 C CA . GLN A 1 137 ? 0.310 -4.480 14.285 1.00 97.62 137 GLN A CA 1
ATOM 1080 C C . GLN A 1 137 ? 1.576 -3.685 13.948 1.00 97.62 137 GLN A C 1
ATOM 1082 O O . GLN A 1 137 ? 2.677 -4.227 13.988 1.00 97.62 137 GLN A O 1
ATOM 1087 N N . ALA A 1 138 ? 1.441 -2.378 13.709 1.00 97.94 138 ALA A N 1
ATOM 1088 C CA . ALA A 1 138 ? 2.573 -1.498 13.426 1.00 97.94 138 ALA A CA 1
ATOM 1089 C C . ALA A 1 138 ? 3.562 -1.429 14.593 1.00 97.94 138 ALA A C 1
ATOM 1091 O O . ALA A 1 138 ? 4.773 -1.488 14.404 1.00 97.94 138 ALA A O 1
ATOM 1092 N N . ARG A 1 139 ? 3.050 -1.354 15.826 1.00 97.12 139 ARG A N 1
ATOM 1093 C CA . ARG A 1 139 ? 3.885 -1.307 17.037 1.00 97.12 139 ARG A CA 1
ATOM 1094 C C . ARG A 1 139 ? 4.649 -2.601 17.287 1.00 97.12 139 ARG A C 1
ATOM 1096 O O . ARG A 1 139 ? 5.665 -2.556 17.965 1.00 97.12 139 ARG A O 1
ATOM 1103 N N . LYS A 1 140 ? 4.135 -3.735 16.806 1.00 97.69 140 LYS A N 1
ATOM 1104 C CA . LYS A 1 140 ? 4.773 -5.044 16.955 1.00 97.69 140 LYS A CA 1
ATOM 1105 C C . LYS A 1 140 ? 5.849 -5.306 15.898 1.00 97.69 140 LYS A C 1
ATOM 1107 O O . LYS A 1 140 ? 6.744 -6.101 16.171 1.00 97.69 140 LYS A O 1
ATOM 1112 N N . VAL A 1 141 ? 5.713 -4.692 14.720 1.00 96.62 141 VAL A N 1
ATOM 1113 C CA . VAL A 1 141 ? 6.673 -4.774 13.606 1.00 96.62 141 VAL A CA 1
ATOM 1114 C C . VAL A 1 141 ? 7.920 -3.917 13.857 1.00 96.62 141 VAL A C 1
ATOM 1116 O O . VAL A 1 141 ? 9.007 -4.332 13.467 1.00 96.62 141 VAL A O 1
ATOM 1119 N N . ARG A 1 142 ? 7.771 -2.762 14.521 1.00 92.38 142 ARG A N 1
ATOM 1120 C CA . ARG A 1 142 ? 8.901 -1.955 15.022 1.00 92.38 142 ARG A CA 1
ATOM 1121 C C . ARG A 1 142 ? 9.771 -2.719 16.019 1.00 92.38 142 ARG A C 1
ATOM 1123 O O . ARG A 1 142 ? 11.004 -2.518 15.967 1.00 92.38 142 ARG A O 1
#

Solvent-accessible surface area (backbone atoms only — not comparable to full-atom values): 7804 Å² total; per-residue (Å²): 113,95,62,40,33,81,71,20,35,37,35,32,59,72,59,72,38,56,20,62,33,53,69,40,33,51,52,30,48,66,68,54,29,84,92,55,34,88,65,66,84,48,75,48,79,44,84,74,47,79,47,79,58,100,47,36,36,42,36,35,27,37,42,35,39,46,31,68,41,70,39,56,62,80,42,62,90,44,73,55,63,69,35,65,38,44,37,49,34,39,42,38,39,34,45,40,64,38,100,87,66,50,80,17,40,33,34,40,42,35,44,53,62,54,64,24,50,35,36,48,61,62,77,41,77,89,47,99,88,47,102,69,59,44,49,63,57,29,67,69,73,107

Nearest PDB structures (foldseek):
  3kkg-assembly1_A-2  TM=7.867E-01  e=7.886E-05  Jannaschia sp. CCS1
  8r2e-assembly1_A  TM=7.352E-01  e=9.439E-05  Streptomyces nogalater
  8kaa-assembly1_A  TM=6.673E-01  e=1.200E-04  Streptomyces chartreusis
  8xgm-assembly1_D  TM=3.835E-01  e=5.612E-01  Homo sapiens

pLDDT: mean 92.78, std 7.27, range [60.94, 98.38]

Mean predicted aligned error: 3.87 Å

InterPro domains:
  IPR009959 Polyketide cyclase SnoaL-like [PTHR38436] (1-138)
  IPR032710 NTF2-like domain superfamily [SSF54427] (6-126)

Secondary structure (DSSP, 8-state):
-TTEEEEEEEEETTTTEEEEHHHHHHHHHHHT-TTT-TT---EEEEEEEEEE-SSEEEEEEEEEEE--S--TTT-TT-----PEEEEEEEEEEEEEE-TTS-EEEEEEEEEE-HHHHHHHHTSSPP-TTS----THHHHHH-

Organism: NCBI:txid1714387

Sequence (142 aa):
MATMVAHPHVNHVPTMIGGSDKDDVESFYANHFIYSNPKITKITLEPISLKVDDNQLAEELILVVEHTATFDWLAPNVQPTNKTTEFPLVALVKFATNDEGDWKVSHEHLYWDQASVLLQLGVLTWSDELDVTGAEQARKVR

Radius of gyration: 16.17 Å; Cα contacts (8 Å, |Δi|>4): 295; chains: 1; bounding box: 35×31×46 Å

Foldseek 3Di:
DVQAAQWAWEALDVLRDTATGDPRNVVCCCDQDPVNDPQFPDKDWAWQDWDDDPFKIKTKIKIKGQQRQQHSSQHNPDGRQRFIFIWIKIKMWGWDAYPVRDIHTRYIYMDTDNLQSCVRSVVDPDDPVDPYDHNVNNVVSD